Protein AF-A0A3B8U9L4-F1 (afdb_monomer)

Radius of gyration: 18.86 Å; Cα contacts (8 Å, |Δi|>4): 62; chains: 1; bounding box: 35×27×64 Å

Nearest PDB structures (foldseek):
  5k98-assembly1_P  TM=8.805E-01  e=2.884E-04  Escherichia coli MP020980.2
  3dnv-assembly1_B  TM=8.801E-01  e=3.624E-04  Escherichia coli K-12
  3f52-assembly1_E  TM=9.522E-01  e=1.509E-03  Corynebacterium glutamicum
  3g5g-assembly1_A  TM=7.467E-01  e=2.007E-03  Enterobacter sp. RFL1396
  3f51-assembly1_A  TM=7.260E-01  e=1.598E-03  Corynebacterium glutamicum

Solvent-accessible surface area (backbone atoms only — not comparable to full-atom values): 6248 Å² total; per-residue (Å²): 134,80,91,42,70,52,56,52,24,47,51,52,46,52,41,35,55,77,68,73,45,50,54,54,57,50,14,65,75,67,78,43,57,36,68,57,46,52,36,37,54,69,47,75,53,89,74,58,68,68,61,49,50,50,52,34,47,79,52,80,38,82,93,77,92,74,60,79,90,49,48,64,58,56,51,50,54,58,51,64,75,64,68,77,81,76,72,71,96,67,76,79,74,78,72,89,81,80,134

Foldseek 3Di:
DPPDLQVLLCVLVVLCVVVVHQLCRLCVQQVHHSVVNVCSNVVNDDDDPVSSQSSCVSSVHHDDDDDPVCPVVVVVVVVVVVPPPPPDPDDDPPPPPDD

Secondary structure (DSSP, 8-state):
----HHHHHHHHHHHHHHTT--HHHHHHHHT--HHHHHHHHTT-SPPPHHHHHHHHHHTT-------GGGHHHHHHHHHHTT------S----------

Sequence (99 aa):
MNYSVQALAAKLKAAREKKGLSQRALGAKVGIAQSHISKLEQGLIDLQLSTFIDIARALELEPVLVSREHLTTVEAVQKLSKGTKQTPAYQLDEEDEEN

Structure (mmCIF, N/CA/C/O backbone):
data_AF-A0A3B8U9L4-F1
#
_entry.id   AF-A0A3B8U9L4-F1
#
loop_
_atom_site.group_PDB
_atom_site.id
_atom_site.type_symbol
_atom_site.label_atom_id
_atom_site.label_alt_id
_atom_site.label_comp_id
_atom_site.label_asym_id
_atom_site.label_entity_id
_atom_site.label_seq_id
_atom_site.pdbx_PDB_ins_code
_atom_site.Cartn_x
_atom_site.Cartn_y
_atom_site.Cartn_z
_atom_site.occupancy
_atom_site.B_iso_or_equiv
_atom_site.auth_seq_id
_atom_site.auth_comp_id
_atom_site.auth_asym_id
_atom_site.auth_atom_id
_atom_site.pdbx_PDB_model_num
ATOM 1 N N . MET A 1 1 ? -10.113 14.626 -0.337 1.00 54.16 1 MET A N 1
ATOM 2 C CA . MET A 1 1 ? -8.813 13.916 -0.387 1.00 54.16 1 MET A CA 1
ATOM 3 C C . MET A 1 1 ? -8.197 14.137 -1.752 1.00 54.16 1 MET A C 1
ATOM 5 O O . MET A 1 1 ? -8.928 14.046 -2.730 1.00 54.16 1 MET A O 1
ATOM 9 N N . ASN A 1 2 ? -6.895 14.411 -1.826 1.00 56.03 2 ASN A N 1
ATOM 10 C CA . ASN A 1 2 ? -6.190 14.392 -3.104 1.00 56.03 2 ASN A CA 1
ATOM 11 C C . ASN A 1 2 ? -5.683 12.962 -3.336 1.00 56.03 2 ASN A C 1
ATOM 13 O O . ASN A 1 2 ? -4.891 12.453 -2.543 1.00 56.03 2 ASN A O 1
ATOM 17 N N . TYR A 1 3 ? -6.192 12.285 -4.363 1.00 66.88 3 TYR A N 1
ATOM 18 C CA . TYR A 1 3 ? -5.756 10.936 -4.722 1.00 66.88 3 TYR A CA 1
ATOM 19 C C . TYR A 1 3 ? -4.470 11.048 -5.543 1.00 66.88 3 TYR A C 1
ATOM 21 O O . TYR A 1 3 ? -4.502 11.017 -6.768 1.00 66.88 3 TYR A O 1
ATOM 29 N N . SER A 1 4 ? -3.347 11.257 -4.856 1.00 83.69 4 SER A N 1
ATOM 30 C CA . SER A 1 4 ? -2.025 11.271 -5.479 1.00 83.69 4 SER A CA 1
ATOM 31 C C . SER A 1 4 ? -1.332 9.917 -5.329 1.00 83.69 4 SER A C 1
ATOM 33 O O . SER A 1 4 ? -1.677 9.114 -4.455 1.00 83.69 4 SER A O 1
ATOM 35 N N . VAL A 1 5 ? -0.310 9.681 -6.153 1.00 83.00 5 VAL A N 1
ATOM 36 C CA . VAL A 1 5 ? 0.546 8.487 -6.066 1.00 83.00 5 VAL A CA 1
ATOM 37 C C . VAL A 1 5 ? 1.124 8.331 -4.654 1.00 83.00 5 VAL A C 1
ATOM 39 O O . VAL A 1 5 ? 1.113 7.235 -4.101 1.00 83.00 5 VAL A O 1
ATOM 42 N N . GLN A 1 6 ? 1.521 9.432 -4.008 1.00 86.00 6 GLN A N 1
ATOM 43 C CA . GLN A 1 6 ? 2.044 9.429 -2.638 1.00 86.00 6 GLN A CA 1
ATOM 44 C C . GLN A 1 6 ? 0.993 8.971 -1.617 1.00 86.00 6 GLN A C 1
ATOM 46 O O . GLN A 1 6 ? 1.302 8.195 -0.715 1.00 86.00 6 GLN A O 1
ATOM 51 N N . AL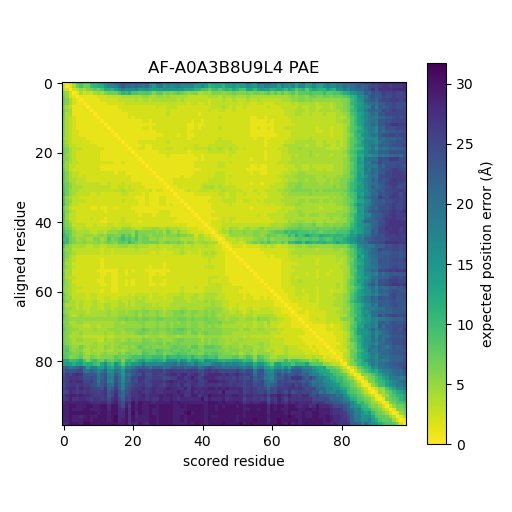A A 1 7 ? -0.264 9.401 -1.769 1.00 87.88 7 ALA A N 1
ATOM 52 C CA . ALA A 1 7 ? -1.346 8.975 -0.883 1.00 87.88 7 ALA A 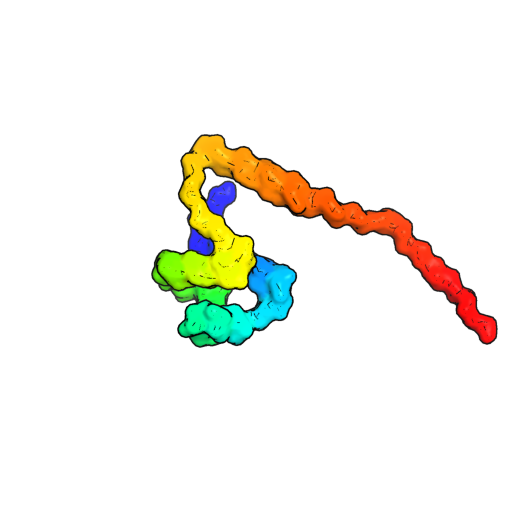CA 1
ATOM 53 C C . ALA A 1 7 ? -1.651 7.474 -1.031 1.00 87.88 7 ALA A C 1
ATOM 55 O O . ALA A 1 7 ? -1.939 6.798 -0.040 1.00 87.88 7 ALA A O 1
ATOM 56 N N . LEU A 1 8 ? -1.572 6.934 -2.251 1.00 89.12 8 LEU A N 1
ATOM 57 C CA . LEU A 1 8 ? -1.726 5.498 -2.501 1.00 89.12 8 LEU A CA 1
ATOM 58 C C . LEU A 1 8 ? -0.537 4.697 -1.956 1.00 89.12 8 LEU A C 1
ATOM 60 O O . LEU A 1 8 ? -0.749 3.698 -1.271 1.00 89.12 8 LEU A O 1
ATOM 64 N N . ALA A 1 9 ? 0.693 5.166 -2.169 1.00 91.19 9 ALA A N 1
ATOM 65 C CA . ALA A 1 9 ? 1.900 4.552 -1.617 1.00 91.19 9 ALA A CA 1
ATOM 66 C C . ALA A 1 9 ? 1.859 4.483 -0.081 1.00 91.19 9 ALA A C 1
ATOM 68 O O . ALA A 1 9 ? 2.136 3.434 0.502 1.00 91.19 9 ALA A O 1
ATOM 69 N N . ALA A 1 10 ? 1.421 5.559 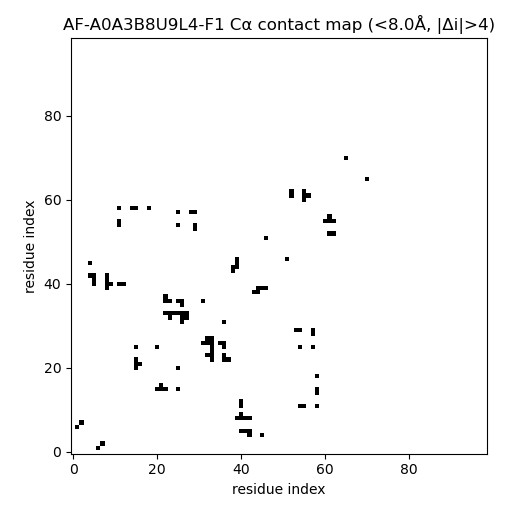0.581 1.00 92.12 10 ALA A N 1
ATOM 70 C CA . ALA A 1 10 ? 1.241 5.582 2.031 1.00 92.12 10 ALA A CA 1
ATOM 71 C C . ALA A 1 10 ? 0.196 4.555 2.510 1.00 92.12 10 ALA A C 1
ATOM 73 O O . ALA A 1 10 ? 0.404 3.890 3.526 1.00 92.12 10 ALA A O 1
ATOM 74 N N . LYS A 1 11 ? -0.906 4.372 1.766 1.00 92.25 11 LYS A N 1
ATOM 75 C CA . LYS A 1 11 ? -1.917 3.342 2.068 1.00 92.25 11 LYS A CA 1
ATOM 76 C C . LYS A 1 11 ? -1.353 1.925 1.932 1.00 92.25 11 LYS A C 1
ATOM 78 O O . LYS A 1 11 ? -1.621 1.097 2.802 1.00 92.25 11 LYS A O 1
ATOM 83 N N . LEU A 1 12 ? -0.559 1.653 0.893 1.00 94.81 12 LEU A N 1
ATOM 84 C CA . LEU A 1 12 ? 0.114 0.359 0.726 1.00 94.81 12 LEU A CA 1
ATOM 85 C C . LEU A 1 12 ? 1.102 0.095 1.870 1.00 94.81 12 LEU A C 1
ATOM 87 O O . LEU A 1 12 ? 1.059 -0.976 2.472 1.00 94.81 12 LEU A O 1
ATOM 91 N N . LYS A 1 13 ? 1.923 1.087 2.238 1.00 96.12 13 LYS A N 1
ATOM 92 C CA . LYS A 1 13 ? 2.844 0.989 3.380 1.00 96.12 13 LYS A CA 1
ATOM 93 C C . LYS A 1 13 ? 2.104 0.641 4.675 1.00 96.12 13 LYS A C 1
ATOM 95 O O . LYS A 1 13 ? 2.463 -0.321 5.350 1.00 96.12 13 LYS A O 1
ATOM 100 N N . ALA A 1 14 ? 1.033 1.372 4.986 1.00 95.62 14 ALA A N 1
ATOM 101 C CA . ALA A 1 14 ? 0.235 1.129 6.186 1.00 95.62 14 ALA A CA 1
ATOM 102 C C . ALA A 1 14 ? -0.403 -0.273 6.190 1.00 95.62 14 ALA A C 1
ATOM 104 O O . ALA A 1 14 ? -0.443 -0.936 7.226 1.00 95.62 14 ALA A O 1
ATOM 105 N N . ALA A 1 15 ? -0.877 -0.757 5.038 1.00 96.19 15 ALA A N 1
ATOM 106 C CA . ALA A 1 15 ? -1.416 -2.110 4.912 1.00 96.19 15 ALA A CA 1
ATOM 107 C C . ALA A 1 15 ? -0.336 -3.189 5.097 1.00 96.19 15 ALA A C 1
ATOM 109 O O . ALA A 1 15 ? -0.578 -4.183 5.786 1.00 96.19 15 ALA A O 1
ATOM 110 N N . ARG A 1 16 ? 0.873 -2.976 4.558 1.00 97.75 16 ARG A N 1
ATOM 111 C CA . ARG A 1 16 ? 2.032 -3.852 4.789 1.00 97.75 16 ARG A CA 1
ATOM 112 C C . ARG A 1 16 ? 2.375 -3.943 6.275 1.00 97.75 16 ARG A C 1
ATOM 114 O O . ARG A 1 16 ? 2.546 -5.046 6.793 1.00 97.75 16 ARG A O 1
ATOM 121 N N . GLU A 1 17 ? 2.465 -2.800 6.947 1.00 97.50 17 GLU A N 1
ATOM 122 C CA . GLU A 1 17 ? 2.802 -2.716 8.372 1.00 97.50 17 GLU A CA 1
ATOM 123 C C . GLU A 1 17 ? 1.729 -3.363 9.246 1.00 97.50 17 GLU A C 1
ATOM 125 O O . GLU A 1 17 ? 2.060 -4.146 10.133 1.00 97.50 17 GLU A O 1
ATOM 130 N N . LYS A 1 18 ? 0.444 -3.154 8.932 1.00 96.25 18 LYS A N 1
ATOM 131 C CA . LYS A 1 18 ? -0.670 -3.829 9.612 1.00 96.25 18 LYS A CA 1
ATOM 132 C C . LYS A 1 18 ? -0.595 -5.358 9.496 1.00 96.25 18 LYS A C 1
ATOM 134 O O . LYS A 1 18 ? -1.031 -6.054 10.407 1.00 96.25 18 LYS A O 1
ATOM 139 N N . LYS A 1 19 ? -0.040 -5.879 8.398 1.00 96.19 19 LYS A N 1
ATOM 140 C CA . LYS A 1 19 ? 0.205 -7.315 8.188 1.00 96.19 19 LYS A CA 1
ATOM 141 C C . LYS A 1 19 ? 1.516 -7.824 8.806 1.00 96.19 19 LYS A C 1
ATOM 143 O O . LYS A 1 19 ? 1.834 -8.998 8.637 1.00 96.19 19 LYS A O 1
ATOM 148 N N . GLY A 1 20 ? 2.306 -6.969 9.461 1.00 96.75 20 GLY A N 1
ATOM 149 C CA . GLY A 1 20 ? 3.602 -7.345 10.039 1.00 96.75 20 GLY A CA 1
ATOM 150 C C . GLY A 1 20 ? 4.656 -7.750 9.001 1.00 96.75 20 GLY A C 1
ATOM 151 O O . GLY A 1 20 ? 5.639 -8.408 9.334 1.00 96.75 20 GLY A O 1
ATOM 152 N N . LEU A 1 21 ? 4.468 -7.393 7.726 1.00 97.56 21 LEU A N 1
ATOM 153 C CA . LEU A 1 21 ? 5.387 -7.780 6.657 1.00 97.56 21 LEU A CA 1
ATOM 154 C C . LEU A 1 21 ? 6.541 -6.784 6.554 1.00 97.56 21 LEU A C 1
ATOM 156 O O . LEU A 1 21 ? 6.327 -5.576 6.495 1.00 97.56 21 LEU A O 1
ATOM 160 N N . SER A 1 22 ? 7.774 -7.274 6.430 1.00 98.00 22 SER A N 1
ATOM 161 C CA . SER A 1 22 ? 8.889 -6.429 5.990 1.00 98.00 22 SER A CA 1
ATOM 162 C C . SER A 1 22 ? 8.774 -6.109 4.494 1.00 98.00 22 SER A C 1
ATOM 164 O O . SER A 1 22 ? 8.126 -6.833 3.736 1.00 98.00 22 SER A O 1
ATOM 166 N N . GLN A 1 23 ? 9.450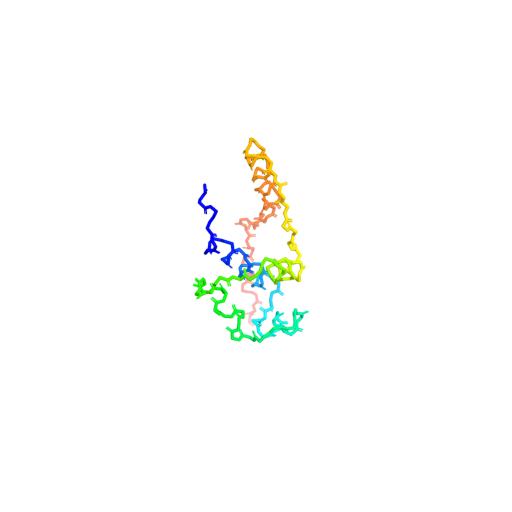 -5.053 4.034 1.00 98.00 23 GLN A N 1
ATOM 167 C CA . GLN A 1 23 ? 9.522 -4.732 2.602 1.00 98.00 23 GLN A CA 1
ATOM 168 C C . GLN A 1 23 ? 10.131 -5.885 1.785 1.00 98.00 23 GLN A C 1
ATOM 170 O O . GLN A 1 23 ? 9.679 -6.165 0.680 1.00 98.00 23 GLN A O 1
ATOM 175 N N . ARG A 1 24 ? 11.114 -6.604 2.348 1.00 97.81 24 ARG A N 1
ATOM 176 C CA . ARG A 1 24 ? 11.702 -7.804 1.730 1.00 97.81 24 ARG A CA 1
ATOM 177 C C . ARG A 1 24 ? 10.691 -8.941 1.612 1.00 97.81 24 ARG A C 1
ATOM 179 O O . ARG A 1 24 ? 10.639 -9.587 0.573 1.00 97.81 24 ARG A O 1
ATOM 186 N N . ALA A 1 25 ? 9.892 -9.174 2.654 1.00 97.81 25 ALA A N 1
ATOM 187 C CA . ALA A 1 25 ? 8.859 -10.207 2.635 1.00 97.81 25 ALA A CA 1
ATOM 188 C C . ALA A 1 25 ? 7.756 -9.889 1.614 1.00 97.81 25 ALA A C 1
ATOM 190 O O . ALA A 1 25 ? 7.332 -10.779 0.883 1.00 97.81 25 ALA A O 1
ATOM 191 N N . LEU A 1 26 ? 7.329 -8.625 1.521 1.00 97.50 26 LEU A N 1
ATOM 192 C CA . LEU A 1 26 ? 6.384 -8.191 0.491 1.00 97.50 26 LEU A CA 1
ATOM 193 C C . LEU A 1 26 ? 6.981 -8.341 -0.913 1.00 97.50 26 LEU A C 1
ATOM 195 O O . LEU A 1 26 ? 6.336 -8.915 -1.784 1.00 97.50 26 LEU A O 1
ATOM 199 N N . GLY A 1 27 ? 8.223 -7.892 -1.109 1.00 96.75 27 GLY A N 1
ATOM 200 C CA . GLY A 1 27 ? 8.936 -8.040 -2.375 1.00 96.75 27 GLY A CA 1
ATOM 201 C C . GLY A 1 27 ? 9.020 -9.497 -2.833 1.00 96.75 27 GLY A C 1
ATOM 202 O O . GLY A 1 27 ? 8.671 -9.803 -3.967 1.00 96.75 27 GLY A O 1
ATOM 203 N N . ALA A 1 28 ? 9.366 -10.416 -1.926 1.00 96.69 28 ALA A N 1
ATOM 204 C CA . ALA A 1 28 ? 9.392 -11.850 -2.214 1.00 96.69 28 ALA A CA 1
ATOM 205 C C . ALA A 1 28 ? 8.013 -12.411 -2.608 1.00 96.69 28 ALA A C 1
ATOM 207 O O . ALA A 1 28 ? 7.939 -13.253 -3.496 1.00 96.69 28 ALA A O 1
ATOM 208 N N . LYS A 1 29 ? 6.922 -11.931 -1.991 1.00 95.44 29 LYS A N 1
ATOM 209 C CA . LYS A 1 29 ? 5.553 -12.365 -2.322 1.00 95.44 29 LYS A CA 1
ATOM 210 C C . LYS A 1 29 ? 5.104 -11.954 -3.723 1.00 95.44 29 LYS A C 1
ATOM 212 O O . LYS A 1 29 ? 4.325 -12.677 -4.329 1.00 95.44 29 LYS A O 1
ATOM 217 N N . VAL A 1 30 ? 5.562 -10.803 -4.211 1.00 95.25 30 VAL A N 1
ATOM 218 C CA . VAL A 1 30 ? 5.124 -10.232 -5.500 1.00 95.25 30 VAL A CA 1
ATOM 219 C C . VAL A 1 30 ? 6.224 -10.234 -6.565 1.00 95.25 30 VAL A C 1
ATOM 221 O O . VAL A 1 30 ? 6.076 -9.614 -7.610 1.00 95.25 30 VAL A O 1
ATOM 224 N N . GLY A 1 31 ? 7.340 -10.924 -6.308 1.00 94.81 31 GLY A N 1
ATOM 225 C CA . GLY A 1 31 ? 8.428 -11.097 -7.274 1.00 94.81 31 GLY A CA 1
ATOM 226 C C . GLY A 1 31 ? 9.253 -9.838 -7.563 1.00 94.81 31 GLY A C 1
ATOM 227 O O . GLY A 1 31 ? 9.839 -9.736 -8.637 1.00 94.81 31 GLY A O 1
ATOM 228 N N . ILE A 1 32 ? 9.325 -8.878 -6.633 1.00 93.25 32 ILE A N 1
ATOM 229 C CA . ILE A 1 32 ? 10.088 -7.629 -6.809 1.00 93.25 32 ILE A CA 1
ATOM 230 C C . ILE A 1 32 ? 11.123 -7.408 -5.704 1.00 93.25 32 ILE A C 1
ATOM 232 O O . ILE A 1 32 ? 10.973 -7.844 -4.564 1.00 93.25 32 ILE A O 1
ATOM 236 N N . ALA A 1 33 ? 12.199 -6.694 -6.035 1.00 95.50 33 ALA A N 1
ATOM 237 C CA . ALA A 1 33 ? 13.267 -6.401 -5.085 1.00 95.50 33 ALA A CA 1
ATOM 238 C C . ALA A 1 33 ? 12.782 -5.515 -3.922 1.00 95.50 33 ALA A C 1
ATOM 240 O O . ALA A 1 33 ? 11.976 -4.601 -4.107 1.00 95.50 33 ALA A O 1
ATOM 241 N N . GLN A 1 34 ? 13.348 -5.714 -2.726 1.00 96.44 34 GLN A N 1
ATOM 242 C CA . GLN A 1 34 ? 13.050 -4.881 -1.551 1.00 96.44 34 GLN A CA 1
ATOM 243 C C . GLN A 1 34 ? 13.318 -3.389 -1.809 1.00 96.44 34 GLN A C 1
ATOM 245 O O . GLN A 1 34 ? 12.541 -2.541 -1.374 1.00 96.44 34 GLN A O 1
ATOM 250 N N . SER A 1 35 ? 14.376 -3.064 -2.555 1.00 95.69 35 SER A N 1
ATOM 251 C CA . SER A 1 35 ? 14.697 -1.687 -2.941 1.00 95.69 35 SER A CA 1
ATOM 252 C C . SER A 1 35 ? 13.591 -1.047 -3.787 1.00 95.69 35 SER A C 1
ATOM 254 O O . SER A 1 35 ? 13.344 0.151 -3.664 1.00 95.69 35 SER A O 1
ATOM 256 N N . HIS A 1 36 ? 12.887 -1.841 -4.600 1.00 93.38 36 HIS A N 1
ATOM 257 C CA . HIS A 1 36 ? 11.760 -1.382 -5.407 1.00 93.38 36 HIS A CA 1
ATOM 258 C C . HIS A 1 36 ? 10.558 -1.028 -4.517 1.00 93.38 36 HIS A C 1
ATOM 260 O O . HIS A 1 36 ? 9.998 0.059 -4.653 1.00 93.38 36 HIS A O 1
ATOM 266 N N . ILE A 1 37 ? 10.246 -1.879 -3.529 1.00 94.75 37 ILE A N 1
ATOM 267 C CA . IL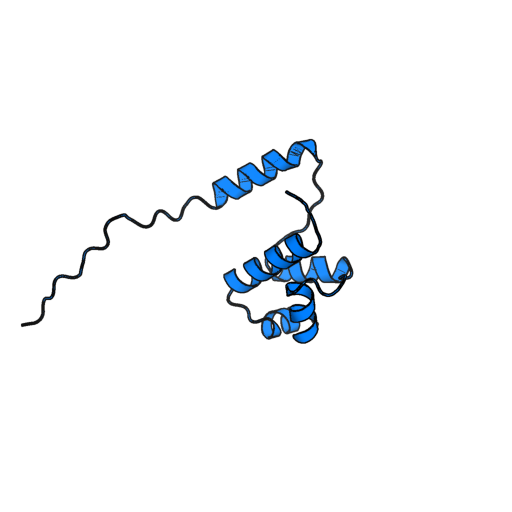E A 1 37 ? 9.234 -1.595 -2.496 1.00 94.75 37 ILE A CA 1
ATOM 268 C C . ILE A 1 37 ? 9.591 -0.326 -1.709 1.00 94.75 37 ILE A C 1
ATOM 270 O O . ILE A 1 37 ? 8.734 0.522 -1.486 1.00 94.75 37 ILE A O 1
ATOM 274 N N . SER A 1 38 ? 10.853 -0.160 -1.305 1.00 94.94 38 SER A N 1
ATOM 275 C CA . SER A 1 38 ? 11.273 1.019 -0.537 1.00 94.94 38 SER A CA 1
ATOM 276 C C . SER A 1 38 ? 11.072 2.319 -1.316 1.00 94.94 38 SER A C 1
ATOM 278 O O . SER A 1 38 ? 10.558 3.290 -0.763 1.00 94.94 38 SER A O 1
ATOM 280 N N . LYS A 1 39 ? 11.462 2.349 -2.596 1.00 93.06 39 LYS A N 1
ATOM 281 C CA . LYS A 1 39 ? 11.284 3.529 -3.455 1.00 93.06 39 LYS A CA 1
ATOM 282 C C . LYS A 1 39 ? 9.806 3.831 -3.709 1.00 93.06 39 LYS A C 1
ATOM 284 O O . LYS A 1 39 ? 9.425 5.000 -3.699 1.00 93.06 39 LYS A O 1
ATOM 289 N N . LEU A 1 40 ? 8.985 2.790 -3.881 1.00 91.56 40 LEU A N 1
ATOM 290 C CA . LEU A 1 40 ? 7.529 2.913 -3.975 1.00 91.56 40 LEU A CA 1
ATOM 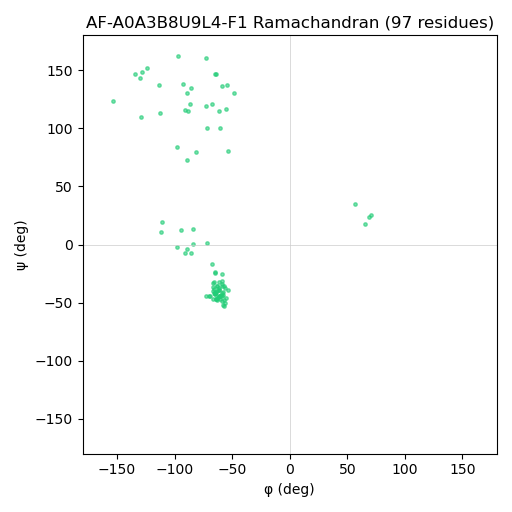291 C C . LEU A 1 40 ? 6.953 3.584 -2.727 1.00 91.56 40 LEU A C 1
ATOM 293 O O . LEU A 1 40 ? 6.233 4.568 -2.840 1.00 91.56 40 LEU A O 1
ATOM 297 N N . GLU A 1 41 ? 7.283 3.077 -1.537 1.00 91.88 41 GLU A N 1
ATOM 298 C CA . GLU A 1 41 ? 6.748 3.588 -0.266 1.00 91.88 41 GLU A CA 1
ATOM 299 C C . GLU A 1 41 ? 7.180 5.029 0.038 1.00 91.88 41 GLU A C 1
ATOM 301 O O . GLU A 1 41 ? 6.494 5.732 0.778 1.00 91.88 41 GLU A O 1
ATOM 306 N N . GLN A 1 42 ? 8.294 5.476 -0.541 1.00 88.94 42 GLN A N 1
ATOM 307 C CA . GLN A 1 42 ? 8.764 6.862 -0.478 1.00 88.94 42 GLN A CA 1
ATOM 308 C C . GLN A 1 42 ? 8.141 7.756 -1.567 1.00 88.94 42 GLN A C 1
ATOM 310 O O . GLN A 1 42 ? 8.348 8.965 -1.550 1.00 88.94 42 GLN A O 1
ATOM 315 N N . GLY A 1 43 ? 7.386 7.187 -2.515 1.00 83.94 43 GLY A N 1
ATOM 316 C CA . GLY A 1 43 ? 6.796 7.916 -3.639 1.00 83.94 43 GLY A CA 1
ATOM 317 C C . GLY A 1 43 ? 7.823 8.417 -4.660 1.00 83.94 43 GLY A C 1
ATOM 318 O O . GLY A 1 43 ? 7.554 9.389 -5.358 1.00 83.94 43 GLY A O 1
ATOM 319 N N . LEU A 1 44 ? 9.001 7.784 -4.724 1.00 84.94 44 LEU A N 1
ATOM 320 C CA . LEU A 1 44 ? 10.122 8.194 -5.583 1.00 84.94 44 LEU A CA 1
ATOM 321 C C . LEU A 1 44 ? 10.086 7.575 -6.983 1.00 84.94 44 LEU A C 1
ATOM 323 O O . LEU A 1 44 ? 10.965 7.848 -7.798 1.00 84.94 44 LEU A O 1
ATOM 327 N N . ILE A 1 45 ? 9.119 6.703 -7.250 1.00 84.56 45 ILE A N 1
ATOM 328 C CA . ILE A 1 45 ? 8.957 6.033 -8.537 1.00 84.56 45 ILE A CA 1
ATOM 329 C C . ILE A 1 45 ? 7.498 6.073 -8.962 1.00 84.56 45 ILE A C 1
ATOM 331 O O . ILE A 1 45 ? 6.597 5.984 -8.125 1.00 84.56 45 ILE A O 1
ATOM 335 N N . ASP A 1 46 ? 7.294 6.164 -10.271 1.00 80.19 46 ASP A N 1
ATOM 336 C CA . ASP A 1 46 ? 6.002 5.900 -10.884 1.00 80.19 46 ASP A CA 1
ATOM 337 C C . ASP A 1 46 ? 5.904 4.398 -11.172 1.00 80.19 46 ASP A C 1
ATOM 339 O O . ASP A 1 46 ? 6.774 3.817 -11.827 1.00 80.19 46 ASP A O 1
ATOM 343 N N . LEU A 1 47 ? 4.902 3.746 -10.589 1.00 81.62 47 LEU A N 1
ATOM 344 C CA . LEU A 1 47 ? 4.759 2.296 -10.645 1.00 81.62 47 LEU A CA 1
ATOM 345 C C . LEU A 1 47 ? 3.877 1.919 -11.835 1.00 81.62 47 LEU A C 1
ATOM 347 O O . LEU A 1 47 ? 2.821 2.514 -12.044 1.00 81.62 47 LEU A O 1
ATOM 351 N N . GLN A 1 48 ? 4.253 0.871 -12.571 1.00 89.69 48 GLN A N 1
ATOM 352 C CA . GLN A 1 48 ? 3.331 0.283 -13.539 1.00 89.69 48 GLN A CA 1
ATOM 353 C C . GLN A 1 48 ? 2.051 -0.181 -12.832 1.00 89.69 48 GLN A C 1
ATOM 355 O O . GLN A 1 48 ? 2.099 -0.809 -11.771 1.00 89.69 48 GLN A O 1
ATOM 360 N N . LEU A 1 49 ? 0.897 0.101 -13.440 1.00 90.25 49 LEU A N 1
ATOM 361 C CA . LEU A 1 49 ? -0.408 -0.213 -12.855 1.00 90.25 49 LEU A CA 1
ATOM 362 C C . LEU A 1 49 ? -0.572 -1.711 -12.541 1.00 90.25 49 LEU A C 1
ATOM 364 O O . LEU A 1 49 ? -1.167 -2.056 -11.525 1.00 90.25 49 LEU A O 1
ATOM 368 N N . SER A 1 50 ? -0.010 -2.596 -13.368 1.00 92.19 50 SER A N 1
ATOM 369 C CA . SER A 1 50 ? 0.027 -4.044 -13.116 1.00 92.19 50 SER A CA 1
ATOM 370 C C . SER A 1 50 ? 0.705 -4.369 -11.784 1.00 92.19 50 SER A C 1
ATOM 372 O O . SER A 1 50 ? 0.099 -4.987 -10.914 1.00 92.19 50 SER A O 1
ATOM 374 N N . THR A 1 51 ? 1.917 -3.854 -11.568 1.00 92.00 51 THR A N 1
ATOM 375 C CA . THR A 1 51 ? 2.660 -4.050 -10.318 1.00 92.00 51 THR A CA 1
ATOM 376 C C . THR A 1 51 ? 1.934 -3.436 -9.121 1.00 92.00 51 THR A C 1
ATOM 378 O O . THR A 1 51 ? 1.962 -3.997 -8.027 1.00 92.00 51 THR A O 1
ATOM 381 N N . PHE A 1 52 ? 1.253 -2.300 -9.305 1.00 92.75 52 PHE A N 1
ATOM 382 C CA . PHE A 1 52 ? 0.424 -1.707 -8.253 1.00 92.75 52 PHE A CA 1
ATOM 383 C C . PHE A 1 52 ? -0.697 -2.657 -7.818 1.00 92.75 52 PHE A C 1
ATOM 385 O O . PHE A 1 52 ? -0.891 -2.866 -6.618 1.00 92.75 52 PHE A O 1
ATOM 392 N N . ILE A 1 53 ? -1.411 -3.243 -8.784 1.00 94.81 53 ILE A N 1
ATOM 393 C CA . ILE A 1 53 ? -2.496 -4.197 -8.533 1.00 94.81 53 ILE A CA 1
ATOM 394 C C . ILE A 1 53 ? -1.963 -5.434 -7.801 1.00 94.81 53 ILE A C 1
ATOM 396 O O . ILE A 1 53 ? -2.557 -5.846 -6.804 1.00 94.81 53 ILE A O 1
ATOM 400 N N . ASP A 1 54 ? -0.822 -5.979 -8.228 1.00 95.38 54 ASP A N 1
ATOM 401 C CA . ASP A 1 54 ? -0.214 -7.158 -7.597 1.00 95.38 54 ASP A CA 1
ATOM 402 C C . ASP A 1 54 ? 0.168 -6.896 -6.133 1.00 95.38 54 ASP A C 1
ATOM 404 O O . ASP A 1 54 ? -0.136 -7.697 -5.243 1.00 95.38 54 ASP A O 1
ATOM 408 N N . ILE A 1 55 ? 0.775 -5.737 -5.852 1.00 95.56 55 ILE A N 1
ATOM 409 C CA . ILE A 1 55 ? 1.118 -5.328 -4.485 1.00 95.56 55 ILE A CA 1
ATOM 410 C C . ILE A 1 55 ? -0.141 -5.133 -3.639 1.00 95.56 55 ILE A C 1
ATOM 412 O O . ILE A 1 55 ? -0.195 -5.621 -2.508 1.00 95.56 55 ILE A O 1
ATOM 416 N N . ALA A 1 56 ? -1.151 -4.433 -4.163 1.00 95.94 56 ALA A N 1
ATOM 417 C CA . ALA A 1 56 ? -2.405 -4.204 -3.453 1.00 95.94 56 ALA A CA 1
ATOM 418 C C . ALA A 1 56 ? -3.054 -5.537 -3.048 1.00 95.94 56 ALA A C 1
ATOM 420 O O . ALA A 1 56 ? -3.360 -5.739 -1.870 1.00 95.94 56 ALA A O 1
ATOM 421 N N . ARG A 1 57 ? -3.145 -6.491 -3.979 1.00 96.25 57 ARG A N 1
ATOM 422 C CA . ARG A 1 57 ? -3.732 -7.814 -3.729 1.00 96.25 57 ARG A CA 1
ATOM 423 C C . ARG A 1 57 ? -2.937 -8.639 -2.729 1.00 96.25 57 ARG A C 1
ATOM 425 O O . ARG A 1 57 ? -3.524 -9.220 -1.818 1.00 96.25 57 ARG A O 1
ATOM 432 N N . ALA A 1 58 ? -1.605 -8.624 -2.802 1.00 96.38 58 ALA A N 1
ATOM 433 C CA . ALA A 1 58 ? -0.758 -9.261 -1.787 1.00 96.38 58 ALA A CA 1
ATOM 434 C C . ALA A 1 58 ? -0.991 -8.685 -0.373 1.00 96.38 58 ALA A C 1
ATOM 436 O O . ALA A 1 58 ? -0.789 -9.359 0.648 1.00 96.38 58 ALA A O 1
ATOM 437 N N . LEU A 1 59 ? -1.467 -7.441 -0.304 1.00 97.00 59 LEU A N 1
ATOM 438 C CA . LEU A 1 59 ? -1.837 -6.739 0.916 1.00 97.00 59 LEU A CA 1
ATOM 439 C C . LEU A 1 59 ? -3.331 -6.840 1.271 1.00 97.00 59 LEU A C 1
ATOM 441 O O . LEU A 1 59 ? -3.742 -6.193 2.227 1.00 97.00 59 LEU A O 1
ATOM 445 N N . GLU A 1 60 ? -4.104 -7.730 0.630 1.00 95.00 60 GLU A N 1
ATOM 446 C CA . GLU A 1 60 ? -5.571 -7.865 0.809 1.00 95.00 60 GLU A CA 1
ATOM 447 C C . GLU A 1 60 ? -6.336 -6.559 0.530 1.00 95.00 60 GLU A C 1
ATOM 449 O O . GLU A 1 60 ? -7.336 -6.237 1.170 1.00 95.00 60 GLU A O 1
ATOM 454 N N . LEU A 1 61 ? -5.853 -5.782 -0.437 1.00 95.06 61 LEU A N 1
ATOM 455 C CA . LEU A 1 61 ? -6.541 -4.617 -0.974 1.00 95.06 61 LEU A CA 1
ATOM 456 C C . LEU A 1 61 ? -6.923 -4.892 -2.426 1.00 95.06 61 LEU A C 1
ATOM 458 O O . LEU A 1 61 ? -6.102 -5.379 -3.199 1.00 95.06 61 LEU A O 1
ATOM 462 N N . GLU A 1 62 ? -8.138 -4.514 -2.811 1.00 94.75 62 GLU A N 1
ATOM 463 C CA . GLU A 1 62 ? -8.599 -4.614 -4.196 1.00 94.75 62 GLU A CA 1
ATOM 464 C C . GLU A 1 62 ? -8.806 -3.205 -4.772 1.00 94.75 62 GLU A C 1
ATOM 466 O O . GLU A 1 62 ? -9.685 -2.470 -4.304 1.00 94.75 62 GLU A O 1
ATOM 471 N N . PRO A 1 63 ? -7.997 -2.780 -5.759 1.00 92.62 63 PRO A N 1
ATOM 472 C CA . PRO A 1 63 ? -8.241 -1.543 -6.486 1.00 92.62 63 PRO A CA 1
ATOM 473 C C . PRO A 1 63 ? -9.513 -1.663 -7.331 1.00 92.62 63 PRO A C 1
ATOM 475 O O . PRO A 1 63 ? -9.600 -2.507 -8.217 1.00 92.62 63 PRO A O 1
ATOM 478 N N . VAL A 1 64 ? -10.487 -0.788 -7.091 1.00 92.69 64 VAL A N 1
ATOM 479 C CA . VAL A 1 64 ? -11.742 -0.731 -7.852 1.00 92.69 64 VAL A CA 1
ATOM 480 C C . VAL A 1 64 ? -12.005 0.689 -8.338 1.00 92.69 64 VAL A C 1
ATOM 482 O O . VAL A 1 64 ? -11.640 1.665 -7.679 1.00 92.69 64 VAL A O 1
ATOM 485 N N . LEU A 1 65 ? -12.647 0.809 -9.497 1.00 92.62 65 LEU A N 1
ATOM 486 C CA . LEU A 1 65 ? -13.141 2.086 -10.000 1.00 92.62 65 LEU A CA 1
ATOM 487 C C . LEU A 1 65 ? -14.561 2.302 -9.483 1.00 92.62 65 LEU A C 1
ATOM 489 O O . LEU A 1 65 ? -15.414 1.426 -9.593 1.00 92.62 65 LEU A O 1
ATOM 493 N N . VAL A 1 66 ? -14.805 3.480 -8.923 1.00 92.19 66 VAL A N 1
ATOM 494 C CA . VAL A 1 66 ? -16.102 3.882 -8.374 1.00 92.19 66 VAL A CA 1
ATOM 495 C C . VAL A 1 66 ? -16.446 5.249 -8.957 1.00 92.19 66 VAL A C 1
ATOM 497 O O . VAL A 1 66 ? -15.549 6.074 -9.158 1.00 92.19 66 VAL A O 1
ATOM 500 N N . SER A 1 67 ? -17.724 5.509 -9.249 1.00 94.94 67 SER A N 1
ATOM 501 C CA . SER A 1 67 ? -18.138 6.836 -9.715 1.00 94.94 67 SER A CA 1
ATOM 502 C C . SER A 1 67 ? -17.908 7.891 -8.628 1.00 94.94 67 SER A C 1
ATOM 504 O O . SER A 1 67 ? -18.000 7.622 -7.427 1.00 94.94 67 SER A O 1
ATOM 506 N N . ARG A 1 68 ? -17.577 9.120 -9.049 1.00 91.81 68 ARG A N 1
ATOM 507 C CA . ARG A 1 68 ? -17.199 10.204 -8.124 1.00 91.81 68 ARG A CA 1
ATOM 508 C C . ARG A 1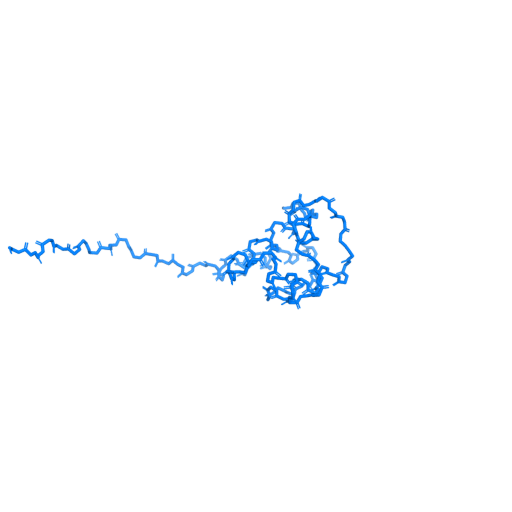 68 ? -18.299 10.529 -7.113 1.00 91.81 68 ARG A C 1
ATOM 510 O O . ARG A 1 68 ? -17.985 10.846 -5.971 1.00 91.81 68 ARG A O 1
ATOM 517 N N . GLU A 1 69 ? -19.560 10.414 -7.519 1.00 94.62 69 GLU A N 1
ATOM 518 C CA . GLU A 1 69 ? -20.729 10.646 -6.662 1.00 94.62 69 GLU A CA 1
ATOM 519 C C . GLU A 1 69 ? -20.849 9.632 -5.509 1.00 94.62 69 GLU A C 1
ATOM 521 O O . GLU A 1 69 ? -21.393 9.953 -4.458 1.00 94.62 69 GLU A O 1
ATOM 526 N N . HIS A 1 70 ? -20.277 8.433 -5.663 1.00 94.75 70 HIS A N 1
ATOM 527 C CA . HIS A 1 70 ? -20.351 7.356 -4.677 1.00 94.75 70 HIS A CA 1
ATOM 528 C C . HIS A 1 70 ? -19.112 7.269 -3.771 1.00 94.75 70 HIS A C 1
ATOM 530 O O . HIS A 1 70 ? -19.088 6.451 -2.848 1.00 94.75 70 HIS A O 1
ATOM 536 N N . LEU A 1 71 ? -18.093 8.118 -3.970 1.00 90.88 71 LEU A N 1
ATOM 537 C CA . LEU A 1 71 ? -16.868 8.093 -3.157 1.00 90.88 71 LEU A CA 1
ATOM 538 C C . LEU A 1 71 ? -17.151 8.282 -1.661 1.00 90.88 71 LEU A C 1
ATOM 540 O O . LEU A 1 71 ? -16.584 7.573 -0.832 1.00 90.88 71 LEU A O 1
ATOM 544 N N . THR A 1 72 ? -18.067 9.184 -1.306 1.00 91.44 72 THR A N 1
ATOM 545 C CA . THR A 1 72 ? -18.451 9.441 0.093 1.00 91.44 72 THR A CA 1
ATOM 546 C C . THR A 1 72 ? -19.093 8.222 0.752 1.00 91.44 72 THR A C 1
ATOM 548 O O . THR A 1 72 ? -18.841 7.957 1.926 1.00 91.44 72 THR A O 1
ATOM 551 N N . THR A 1 73 ? -19.870 7.447 -0.010 1.00 94.56 73 THR A N 1
ATOM 552 C CA . THR A 1 73 ? -20.526 6.222 0.468 1.00 94.56 73 THR A CA 1
ATOM 553 C C . THR A 1 73 ? -19.489 5.150 0.789 1.00 94.56 73 THR A C 1
ATOM 555 O O . THR A 1 73 ? -19.511 4.574 1.876 1.00 94.56 73 THR A O 1
ATOM 558 N N . VAL A 1 74 ? -18.520 4.935 -0.107 1.00 91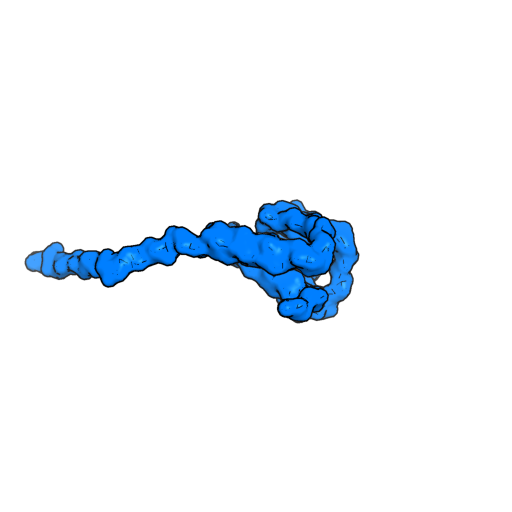.25 74 VAL A N 1
ATOM 559 C CA . VAL A 1 74 ? -17.413 3.992 0.123 1.00 91.25 74 VAL A CA 1
ATOM 560 C C . VAL A 1 74 ? -16.585 4.404 1.344 1.00 91.25 74 VAL A C 1
ATOM 562 O O . VAL A 1 74 ? -16.272 3.572 2.197 1.00 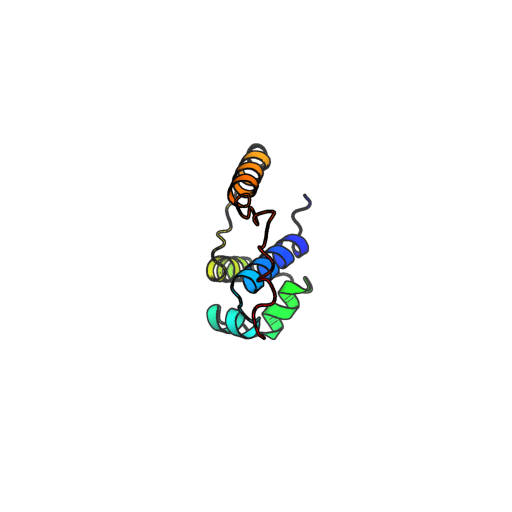91.25 74 VAL A O 1
ATOM 565 N N . GLU A 1 75 ? -16.268 5.694 1.474 1.00 88.06 75 GLU A N 1
ATOM 566 C CA . GLU A 1 75 ? -15.528 6.218 2.625 1.00 88.06 75 GLU A CA 1
ATOM 567 C C . GLU A 1 75 ? -16.300 6.051 3.946 1.00 88.06 75 GLU A C 1
ATOM 569 O O . GLU A 1 75 ? -15.697 5.709 4.966 1.00 88.06 75 GLU A O 1
ATOM 574 N N . ALA A 1 76 ? -17.619 6.267 3.945 1.00 91.12 76 ALA A N 1
ATOM 575 C CA . ALA A 1 76 ? -18.467 6.092 5.123 1.00 91.12 76 ALA A CA 1
ATOM 576 C C . ALA A 1 76 ? -18.480 4.632 5.599 1.00 91.12 76 ALA A C 1
ATOM 578 O O . ALA A 1 76 ? -18.219 4.368 6.775 1.00 91.12 76 ALA A O 1
ATOM 579 N N . VAL A 1 77 ? -18.680 3.681 4.680 1.00 92.12 77 VAL A N 1
ATOM 580 C CA . VAL A 1 77 ? -18.638 2.239 4.981 1.00 92.12 77 VAL A CA 1
ATOM 581 C C . VAL A 1 77 ? -17.270 1.836 5.546 1.00 92.12 77 VAL A C 1
ATOM 583 O O . VAL A 1 77 ? -17.202 1.142 6.560 1.00 92.12 77 VAL A O 1
ATOM 586 N N . GLN A 1 78 ? -16.171 2.336 4.968 1.00 87.62 78 GLN A N 1
ATOM 587 C CA . GLN A 1 78 ? -14.815 2.045 5.449 1.00 87.62 78 GLN A CA 1
ATOM 588 C C . GLN A 1 78 ? -14.531 2.614 6.854 1.00 87.62 78 GLN A C 1
ATOM 590 O O . GLN A 1 78 ? -13.727 2.054 7.605 1.00 87.62 78 GLN A O 1
ATOM 595 N N . LYS A 1 79 ? -15.133 3.754 7.217 1.00 86.44 79 LYS A N 1
ATOM 596 C CA . LYS A 1 79 ? -14.998 4.340 8.563 1.00 86.44 79 LYS A CA 1
ATOM 597 C C . LYS A 1 79 ? -15.778 3.534 9.595 1.00 86.44 79 LYS A C 1
ATOM 599 O O . LYS A 1 79 ? -15.219 3.220 10.643 1.00 86.44 79 LYS A O 1
ATOM 604 N N . LEU A 1 80 ? -17.014 3.146 9.275 1.00 88.38 80 LEU A N 1
ATOM 605 C CA . LEU A 1 80 ? -17.846 2.307 10.143 1.00 88.38 80 LEU A CA 1
ATOM 606 C C . LEU A 1 80 ? -17.167 0.964 10.440 1.00 88.38 80 LEU A C 1
ATOM 608 O O . LEU A 1 80 ? -17.109 0.545 11.593 1.00 88.38 80 LEU A O 1
ATOM 612 N N . SER A 1 81 ? -16.545 0.337 9.436 1.00 82.00 81 SER A N 1
ATOM 613 C CA . SER A 1 81 ? -15.842 -0.940 9.615 1.00 82.00 81 SER A CA 1
ATOM 614 C C . SER A 1 81 ? -14.575 -0.852 10.483 1.00 82.00 81 SER A C 1
ATOM 616 O O . SER A 1 81 ? -14.066 -1.879 10.922 1.00 82.00 81 SER A O 1
ATOM 618 N N . LYS A 1 82 ? -14.015 0.346 10.714 1.00 69.56 82 LYS A N 1
ATOM 619 C CA . LYS A 1 82 ? -12.822 0.555 11.563 1.00 69.56 82 LYS A CA 1
ATOM 620 C C . LYS A 1 82 ? -13.164 0.830 13.040 1.00 69.56 82 LYS A C 1
ATOM 622 O O . LYS A 1 82 ? -12.247 0.892 13.854 1.00 69.56 82 LYS A O 1
ATOM 627 N N . GLY A 1 83 ? -14.444 0.994 13.385 1.00 56.44 83 GLY A N 1
ATOM 628 C CA . GLY A 1 83 ? -14.917 1.560 14.656 1.00 56.44 83 GLY A CA 1
ATOM 629 C C . GLY A 1 83 ? -15.034 0.640 15.882 1.00 56.44 83 GLY A C 1
ATOM 630 O O . GLY A 1 83 ? -15.646 1.062 16.853 1.00 56.44 83 GLY A O 1
ATOM 631 N N . THR A 1 84 ? -14.484 -0.579 15.902 1.00 48.91 84 THR A N 1
ATOM 632 C CA . THR A 1 84 ? -14.707 -1.546 17.010 1.00 48.91 84 THR A CA 1
ATOM 633 C C . THR A 1 84 ? -13.505 -1.841 17.913 1.00 48.91 84 THR A C 1
ATOM 635 O O . THR A 1 84 ? -13.531 -2.813 18.660 1.00 48.91 84 THR A O 1
ATOM 638 N N . LYS A 1 85 ? -12.468 -0.994 17.951 1.00 49.50 85 LYS A N 1
ATOM 639 C CA . LYS A 1 85 ? -11.517 -1.026 19.081 1.00 49.50 85 LYS A CA 1
ATOM 640 C C . LYS A 1 85 ? -12.002 -0.103 20.200 1.00 49.50 85 LYS A C 1
ATOM 642 O O . LYS A 1 85 ? -11.450 0.973 20.401 1.00 49.50 85 LYS A O 1
ATOM 647 N N . GLN A 1 86 ? -13.052 -0.519 20.909 1.00 50.94 86 GLN A N 1
ATOM 648 C CA . GLN A 1 86 ? -13.270 -0.050 22.276 1.00 50.94 86 GLN A CA 1
ATOM 649 C C . GLN A 1 86 ? -12.200 -0.718 23.141 1.00 50.94 86 GLN A C 1
ATOM 651 O O . GLN A 1 86 ? -12.308 -1.898 23.462 1.00 50.94 86 GLN A O 1
ATOM 656 N N . THR A 1 87 ? -11.135 0.009 23.465 1.00 49.34 87 THR A N 1
ATOM 657 C CA . THR A 1 87 ? -10.289 -0.356 24.604 1.00 49.34 87 THR A CA 1
ATOM 658 C C . THR A 1 87 ? -11.101 -0.014 25.858 1.00 49.34 87 THR A C 1
ATOM 660 O O . THR A 1 87 ? -11.505 1.146 25.984 1.00 49.34 87 THR A O 1
ATOM 663 N N . PRO A 1 88 ? -11.431 -0.977 26.736 1.00 55.59 88 PRO A N 1
ATOM 664 C CA . PRO A 1 88 ? -12.144 -0.687 27.976 1.00 55.59 88 PRO A CA 1
ATOM 665 C C . PRO A 1 88 ? -11.394 0.375 28.785 1.00 55.59 88 PRO A C 1
ATOM 667 O O . PRO A 1 88 ? -10.172 0.326 28.888 1.00 55.59 88 PRO A O 1
ATOM 670 N N . ALA A 1 89 ? -12.128 1.334 29.351 1.00 63.25 89 ALA A N 1
ATOM 671 C CA . ALA A 1 89 ? -11.575 2.457 30.115 1.00 63.25 89 ALA A CA 1
ATOM 672 C C . ALA A 1 89 ? -11.007 2.060 31.493 1.00 63.25 89 ALA A C 1
ATOM 674 O O . ALA A 1 89 ? -10.546 2.923 32.230 1.00 63.25 89 ALA A O 1
ATOM 675 N N . TYR A 1 90 ? -11.054 0.774 31.837 1.00 60.25 90 TYR A N 1
ATOM 676 C CA . TYR A 1 90 ? -10.480 0.228 33.056 1.00 60.25 90 TYR A CA 1
ATOM 677 C C . TYR A 1 90 ? -9.607 -0.966 32.682 1.00 60.25 90 TYR A C 1
ATOM 679 O O . TYR A 1 90 ? -10.108 -2.006 32.250 1.00 60.25 90 TYR A O 1
ATOM 687 N N . GLN A 1 91 ? -8.301 -0.785 32.827 1.00 61.34 91 GLN A N 1
ATOM 688 C CA . GLN A 1 91 ? -7.376 -1.879 33.061 1.00 61.34 91 GLN A CA 1
ATOM 689 C C . GLN A 1 91 ? -7.311 -1.965 34.585 1.00 61.34 91 GLN A C 1
ATOM 691 O O . GLN A 1 91 ? -6.995 -0.968 35.226 1.00 61.34 91 GLN A O 1
ATOM 696 N N . LEU A 1 92 ? -7.764 -3.079 35.162 1.00 61.88 92 LEU A N 1
ATOM 697 C CA . LEU A 1 92 ? -7.544 -3.318 36.584 1.00 61.88 92 LEU A CA 1
ATOM 698 C C . LEU A 1 92 ? -6.029 -3.371 36.751 1.00 61.88 92 LEU A C 1
ATOM 700 O O . LEU A 1 92 ? -5.388 -4.224 36.134 1.00 61.88 92 LEU A O 1
ATOM 704 N N . ASP A 1 93 ? -5.479 -2.412 37.490 1.00 62.38 93 ASP A N 1
ATOM 705 C CA . ASP A 1 93 ? -4.133 -2.541 38.020 1.00 62.38 93 ASP A CA 1
ATOM 706 C C . ASP A 1 93 ? -4.153 -3.850 38.814 1.00 62.38 93 ASP A C 1
ATOM 708 O O . ASP A 1 93 ? -4.984 -4.018 39.710 1.00 62.38 93 ASP A O 1
ATOM 712 N N . GLU A 1 94 ? -3.355 -4.829 38.385 1.00 58.16 94 GLU A N 1
ATOM 713 C CA . GLU A 1 94 ? -3.106 -6.020 39.187 1.00 58.16 94 GLU A CA 1
ATOM 714 C C . GLU A 1 94 ? -2.475 -5.490 40.472 1.00 58.16 94 GLU A C 1
ATOM 716 O O . GLU A 1 94 ? -1.327 -5.048 40.465 1.00 58.16 94 GLU A O 1
ATOM 721 N N . GLU A 1 95 ? -3.300 -5.385 41.519 1.00 53.88 95 GLU A N 1
ATOM 722 C CA . GLU A 1 95 ? -2.873 -4.995 42.852 1.00 53.88 95 GLU A CA 1
ATOM 723 C C . GLU A 1 95 ? -1.645 -5.831 43.198 1.00 53.88 95 GLU A C 1
ATOM 725 O O . GLU A 1 95 ? -1.648 -7.047 42.998 1.00 53.88 95 GLU A O 1
ATOM 730 N N . ASP A 1 96 ? -0.601 -5.143 43.659 1.00 56.72 96 ASP A N 1
ATOM 731 C CA . ASP A 1 96 ? 0.645 -5.704 44.158 1.00 56.72 96 ASP A CA 1
ATOM 732 C C . ASP A 1 96 ? 0.358 -6.735 45.272 1.00 56.72 96 ASP A C 1
ATOM 734 O O . ASP A 1 96 ? 0.446 -6.441 46.463 1.00 56.72 96 ASP A O 1
ATOM 738 N N . GLU A 1 97 ? -0.001 -7.961 44.898 1.00 57.03 97 GLU A N 1
ATOM 739 C CA . GLU A 1 97 ? 0.038 -9.133 45.760 1.00 57.03 97 GLU A CA 1
ATOM 740 C C . GLU A 1 97 ? 1.332 -9.883 45.466 1.00 57.03 97 GLU A C 1
ATOM 742 O O . GLU A 1 97 ? 1.349 -10.856 44.720 1.00 57.03 97 GLU A O 1
ATOM 747 N N . GLU A 1 98 ? 2.427 -9.462 46.096 1.00 50.75 98 GLU A N 1
ATOM 748 C CA . GLU A 1 98 ? 3.324 -10.454 46.684 1.00 50.75 98 GLU A CA 1
ATOM 749 C C . GLU A 1 98 ? 4.106 -9.866 47.866 1.00 50.75 98 GLU A C 1
ATOM 751 O O . GLU A 1 98 ? 4.747 -8.818 47.793 1.00 50.75 98 GLU A O 1
ATOM 756 N N . ASN A 1 99 ? 3.932 -10.573 48.979 1.00 44.09 99 ASN A N 1
ATOM 757 C CA . ASN A 1 99 ? 4.361 -10.325 50.350 1.00 44.09 99 ASN A CA 1
ATOM 758 C C . ASN A 1 99 ? 5.808 -10.785 50.576 1.00 44.09 99 ASN A C 1
ATOM 760 O O . ASN A 1 99 ? 6.143 -11.888 50.083 1.00 44.09 99 ASN A O 1
#

pLDDT: mean 84.98, std 15.53, range [44.09, 98.0]

Mean predicted aligned error: 9.28 Å